Protein AF-A0A1M5S455-F1 (afdb_monomer)

Secondary structure (DSSP, 8-state):
--TT---EEEEE-SS---TT--GGGTTS-TT-EEEEEE--TT-SSHHHHHHHHHHHTTTEEEEEEPHHHH-SSSSPPPTTHHHHHHHHHTTT-EEEE-S--

Foldseek 3Di:
DDPQQAAEEEEADDDDDDDPLPDVRPPDDPNYYYPYYHHPVLDLQPVVLVVLVVCVVVVHAEYEDAVLCVDPPPHPHRPNSVVNCVSCVVVNHHYDYYDDD

Mean predicted aligned error: 9.09 Å

Sequence (101 aa):
MDQYHLIRHLYLVEGMFQRGRSKFFAGYDENAEIIGFVTCGGCPGRRVLRLIESMKKHGLNVVHLSSCMLMETGYPKCPHYEEIKKTVENKGIRVVEGTHH

Structure (mmCIF, N/CA/C/O backbone):
data_AF-A0A1M5S455-F1
#
_entry.id   AF-A0A1M5S455-F1
#
loop_
_atom_site.group_PDB
_atom_site.id
_atom_site.type_symbol
_atom_site.label_atom_id
_atom_site.label_alt_id
_atom_site.label_comp_id
_atom_site.label_asym_id
_atom_site.label_entity_id
_atom_site.label_seq_id
_atom_site.pdbx_PDB_ins_code
_atom_site.Cartn_x
_atom_site.Cartn_y
_atom_site.Cartn_z
_atom_site.occupancy
_atom_site.B_iso_or_equiv
_atom_site.auth_seq_id
_atom_site.auth_comp_id
_atom_site.auth_asym_id
_atom_site.auth_atom_id
_atom_site.pdbx_PDB_model_num
ATOM 1 N N . MET A 1 1 ? -18.139 -1.801 23.017 1.00 31.05 1 MET A N 1
ATOM 2 C CA . MET A 1 1 ? -18.213 -2.955 22.107 1.00 31.05 1 MET A CA 1
ATOM 3 C C . MET A 1 1 ? -18.420 -2.437 20.691 1.00 31.05 1 MET A C 1
ATOM 5 O O . MET A 1 1 ? -19.530 -2.050 20.375 1.00 31.05 1 MET A O 1
ATOM 9 N N . ASP A 1 2 ? -17.461 -2.292 19.788 1.00 30.44 2 ASP A N 1
ATOM 10 C CA . ASP A 1 2 ? -16.000 -2.203 19.826 1.00 30.44 2 ASP A CA 1
ATOM 11 C C . ASP A 1 2 ? -15.614 -1.504 18.511 1.00 30.44 2 ASP A C 1
ATOM 13 O O . ASP A 1 2 ? -16.079 -1.893 17.442 1.00 30.44 2 ASP A O 1
ATOM 17 N N . GLN A 1 3 ? -14.807 -0.445 18.567 1.00 26.81 3 GLN A N 1
ATOM 18 C CA . GLN A 1 3 ? -14.545 0.480 17.447 1.00 26.81 3 GLN A CA 1
ATOM 19 C C . GLN A 1 3 ? -13.610 -0.103 16.356 1.00 26.81 3 GLN A C 1
ATOM 21 O O . GLN A 1 3 ? -13.008 0.641 15.585 1.00 26.81 3 GLN A O 1
ATOM 26 N N . TYR A 1 4 ? -13.450 -1.429 16.295 1.00 32.62 4 TYR A N 1
ATOM 27 C CA . TYR A 1 4 ? -12.315 -2.096 15.640 1.00 32.62 4 TYR A CA 1
ATOM 28 C C . TYR A 1 4 ? -12.679 -3.152 14.577 1.00 32.62 4 TYR A C 1
ATOM 30 O O . TYR A 1 4 ? -11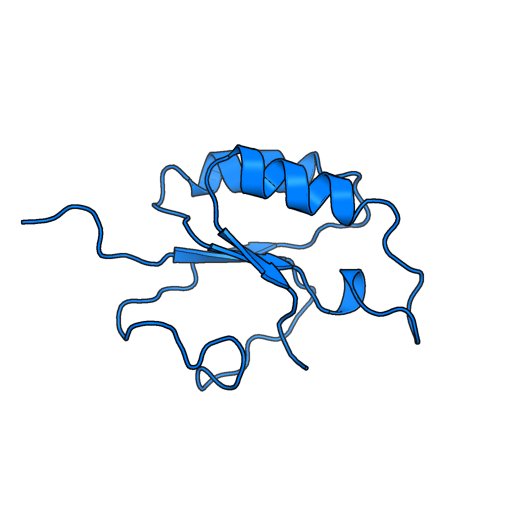.830 -3.966 14.236 1.00 32.62 4 TYR A O 1
ATOM 38 N N . HIS A 1 5 ? -13.896 -3.153 14.020 1.00 31.69 5 HIS A N 1
ATOM 39 C CA . HIS A 1 5 ? -14.347 -4.214 13.090 1.00 31.69 5 HIS A CA 1
ATOM 40 C C . HIS A 1 5 ? -14.563 -3.805 11.621 1.00 31.69 5 HIS A C 1
ATOM 42 O O . HIS A 1 5 ? -15.118 -4.572 10.844 1.00 31.69 5 HIS A O 1
ATOM 48 N N . LEU A 1 6 ? -14.095 -2.632 11.188 1.00 31.89 6 LEU A N 1
ATOM 49 C CA . LEU A 1 6 ? -14.218 -2.203 9.788 1.00 31.89 6 LEU A CA 1
ATOM 50 C C . LEU A 1 6 ? -12.858 -2.295 9.097 1.00 31.89 6 LEU A C 1
ATOM 52 O O . LEU A 1 6 ? -12.032 -1.390 9.217 1.00 31.89 6 LEU A O 1
ATOM 56 N N . ILE A 1 7 ? -12.608 -3.408 8.399 1.00 46.66 7 ILE A N 1
ATOM 57 C CA . ILE A 1 7 ? -11.426 -3.548 7.544 1.00 46.66 7 ILE A CA 1
ATOM 58 C C . ILE A 1 7 ? -11.681 -2.764 6.263 1.00 46.66 7 ILE A C 1
ATOM 60 O O . ILE A 1 7 ? -12.560 -3.110 5.481 1.00 46.66 7 ILE A O 1
ATOM 64 N N . ARG A 1 8 ? -10.947 -1.670 6.074 1.00 48.16 8 ARG A N 1
ATOM 65 C CA . ARG A 1 8 ? -11.156 -0.740 4.968 1.00 48.16 8 ARG A CA 1
ATOM 66 C C . ARG A 1 8 ? -9.907 -0.683 4.117 1.00 48.16 8 ARG A C 1
ATOM 68 O O . ARG A 1 8 ? -8.832 -0.357 4.617 1.00 48.16 8 ARG A O 1
ATOM 75 N N . HIS A 1 9 ? -10.057 -1.019 2.843 1.00 52.72 9 HIS A N 1
ATOM 76 C CA . HIS A 1 9 ? -8.951 -1.257 1.925 1.00 52.72 9 HIS A CA 1
ATOM 77 C C . HIS A 1 9 ? -8.728 -0.079 0.976 1.00 52.72 9 HIS A C 1
ATOM 79 O O . HIS A 1 9 ? -9.673 0.417 0.357 1.00 52.72 9 HIS A O 1
ATOM 85 N N . LEU A 1 10 ? -7.463 0.316 0.808 1.00 52.16 10 LEU A N 1
ATOM 86 C CA . LEU A 1 10 ? -7.015 1.200 -0.269 1.00 52.16 10 LEU A CA 1
ATOM 87 C C . LEU A 1 10 ? -6.199 0.393 -1.280 1.00 52.16 10 LEU A C 1
ATOM 89 O O . LEU A 1 10 ? -5.206 -0.251 -0.940 1.00 52.16 10 LEU A O 1
ATOM 93 N N . TYR A 1 11 ? -6.618 0.456 -2.535 1.00 58.06 11 TYR A N 1
ATOM 94 C CA . TYR A 1 11 ? -6.014 -0.276 -3.638 1.00 58.06 11 TYR A CA 1
ATOM 95 C C . TYR A 1 11 ? -5.149 0.652 -4.465 1.00 58.06 11 TYR A C 1
ATOM 97 O O . TYR A 1 11 ? -5.631 1.674 -4.945 1.00 58.06 11 TYR A O 1
ATOM 105 N N . LEU A 1 12 ? -3.892 0.275 -4.682 1.00 50.53 12 LEU A N 1
ATOM 106 C CA . LEU A 1 12 ? -3.005 0.968 -5.606 1.00 50.53 12 LEU A CA 1
ATOM 107 C C . LEU A 1 12 ? -3.015 0.268 -6.976 1.00 50.53 12 LEU A C 1
ATOM 109 O O . LEU A 1 12 ? -2.119 -0.525 -7.232 1.00 50.53 12 LEU A O 1
ATOM 113 N N . VAL A 1 13 ? -4.000 0.504 -7.851 1.00 47.00 13 VAL A N 1
ATOM 114 C CA . VAL A 1 13 ? -4.068 -0.114 -9.200 1.00 47.00 13 VAL A CA 1
ATOM 115 C C . VAL A 1 13 ? -4.576 0.853 -10.268 1.00 47.00 13 VAL A C 1
ATOM 117 O O . VAL A 1 13 ? -5.534 1.592 -10.044 1.00 47.00 13 VAL A O 1
ATOM 120 N N . GLU A 1 14 ? -4.006 0.744 -11.471 1.00 37.78 14 GLU A N 1
ATOM 121 C CA . GLU A 1 14 ? -4.777 0.951 -12.698 1.00 37.78 14 GLU A CA 1
ATOM 122 C C . GLU A 1 14 ? -5.639 -0.297 -12.936 1.00 37.78 14 GLU A C 1
ATOM 124 O O . GLU A 1 14 ? -5.130 -1.366 -13.246 1.00 37.78 14 GLU A O 1
ATOM 129 N N . GLY A 1 15 ? -6.944 -0.156 -12.690 1.00 43.62 15 GLY A N 1
ATOM 130 C CA . GLY A 1 15 ? -8.019 -0.949 -13.291 1.00 43.62 15 GLY A CA 1
ATOM 131 C C . GLY A 1 15 ? -7.944 -2.480 -13.232 1.00 43.62 15 GLY A C 1
ATOM 132 O O . GLY A 1 15 ? -7.621 -3.097 -14.233 1.00 43.62 15 GLY A O 1
ATOM 133 N N . MET A 1 16 ? -8.409 -3.094 -12.137 1.00 41.12 16 MET A N 1
ATOM 134 C CA . MET A 1 16 ? -9.429 -4.165 -12.175 1.00 41.12 16 MET A CA 1
ATOM 135 C C . MET A 1 16 ? -9.753 -4.656 -10.755 1.00 41.12 16 MET A C 1
ATOM 137 O O . MET A 1 16 ? -8.947 -5.269 -10.068 1.00 41.12 16 MET A O 1
ATOM 141 N N . PHE A 1 17 ? -10.980 -4.404 -10.306 1.00 46.44 17 PHE A N 1
ATOM 142 C CA . PHE A 1 17 ? -11.554 -5.043 -9.123 1.00 46.44 17 PHE A CA 1
ATOM 143 C C . PHE A 1 17 ? -12.241 -6.342 -9.566 1.00 46.44 17 PHE A C 1
ATOM 145 O O . PHE A 1 17 ? -13.167 -6.300 -10.379 1.00 46.44 17 PHE A O 1
ATOM 152 N N . GLN A 1 18 ? -11.801 -7.501 -9.067 1.00 45.38 18 GLN A N 1
ATOM 153 C CA . GLN A 1 18 ? -12.524 -8.754 -9.298 1.00 45.38 18 GLN A CA 1
ATOM 154 C C . GLN A 1 18 ? -13.759 -8.804 -8.395 1.00 45.38 18 GLN A C 1
ATOM 156 O O . GLN A 1 18 ? -13.660 -8.947 -7.175 1.00 45.38 18 GLN A O 1
ATOM 161 N N . ARG A 1 19 ? -14.944 -8.710 -9.008 1.00 40.31 19 ARG A N 1
ATOM 162 C CA . ARG A 1 19 ? -16.209 -9.046 -8.345 1.00 40.31 19 ARG A CA 1
ATOM 163 C C . ARG A 1 19 ? -16.138 -10.514 -7.902 1.00 40.31 19 ARG A C 1
ATOM 165 O O . ARG A 1 19 ? -16.047 -11.386 -8.758 1.00 40.31 19 ARG A O 1
ATOM 172 N N . GLY A 1 20 ? -16.142 -10.767 -6.587 1.00 45.62 20 GLY A N 1
ATOM 173 C CA . GLY A 1 20 ? -16.166 -12.126 -6.019 1.00 45.62 20 GLY A CA 1
ATOM 174 C C . GLY A 1 20 ? -15.194 -12.444 -4.872 1.00 45.62 20 GLY A C 1
ATOM 175 O O . GLY A 1 20 ? -15.150 -13.598 -4.465 1.00 45.62 20 GLY A O 1
ATOM 176 N N . ARG A 1 21 ? -14.421 -11.479 -4.339 1.00 52.88 21 ARG A N 1
ATOM 177 C CA . ARG A 1 21 ? -13.429 -11.702 -3.252 1.00 52.88 21 ARG A CA 1
ATOM 178 C C . ARG A 1 21 ? -12.492 -12.909 -3.491 1.00 52.88 21 ARG A C 1
ATOM 180 O O . ARG A 1 21 ? -12.115 -13.615 -2.561 1.00 52.88 21 ARG A O 1
ATOM 187 N N . SER A 1 22 ? -12.096 -13.170 -4.732 1.00 54.50 22 SER A N 1
ATOM 188 C CA . SER A 1 22 ? -11.194 -14.279 -5.058 1.00 54.50 22 SER A CA 1
ATOM 189 C C . SER A 1 22 ? -9.748 -14.012 -4.608 1.00 54.50 22 SER A C 1
ATOM 191 O O . SER A 1 22 ? -9.282 -12.872 -4.590 1.00 54.50 22 SER A O 1
ATOM 193 N N . LYS A 1 23 ? -9.012 -15.086 -4.287 1.00 66.44 23 LYS A N 1
ATOM 194 C CA . LYS A 1 23 ? -7.564 -15.098 -3.986 1.00 66.44 23 LYS A CA 1
ATOM 195 C C . LYS A 1 23 ? -7.138 -14.215 -2.803 1.00 66.44 23 LYS A C 1
ATOM 197 O O . LYS A 1 23 ? -7.432 -14.561 -1.665 1.00 66.44 23 LYS A O 1
ATOM 202 N N . PHE A 1 24 ? -6.463 -13.085 -3.052 1.00 59.97 24 PHE A N 1
ATOM 203 C CA . PHE A 1 24 ? -5.934 -12.174 -2.023 1.00 59.97 24 PHE A CA 1
ATOM 204 C C . PHE A 1 24 ? -7.013 -11.564 -1.127 1.00 59.97 24 PHE A C 1
ATOM 206 O O . PHE A 1 24 ? -6.686 -10.976 -0.100 1.00 59.97 24 PHE A O 1
ATOM 213 N N . PHE A 1 25 ? -8.285 -11.720 -1.502 1.00 64.69 25 PHE A N 1
ATOM 214 C CA . PHE A 1 25 ? -9.436 -11.251 -0.738 1.00 64.69 25 PHE A CA 1
ATOM 215 C C . PHE A 1 25 ? -10.186 -12.361 0.009 1.00 64.69 25 PHE A C 1
ATOM 217 O O . PHE A 1 25 ? -11.123 -12.058 0.742 1.00 64.69 25 PHE A O 1
ATOM 224 N N . ALA A 1 26 ? -9.770 -13.625 -0.133 1.00 65.19 26 ALA A N 1
ATOM 225 C CA . ALA A 1 26 ? -10.456 -14.774 0.462 1.00 65.19 26 ALA A CA 1
ATOM 226 C C . ALA A 1 26 ? -10.363 -14.810 1.997 1.00 65.19 26 ALA A C 1
ATOM 228 O O . ALA A 1 26 ? -11.218 -15.396 2.650 1.00 65.19 26 ALA A O 1
ATOM 229 N N . GLY A 1 27 ? -9.330 -14.186 2.572 1.00 67.88 27 GLY A N 1
ATOM 230 C CA . GLY A 1 27 ? -9.119 -14.118 4.020 1.00 67.88 27 GLY A CA 1
ATOM 231 C C . GLY A 1 27 ? -9.769 -12.916 4.708 1.00 67.88 27 GLY A C 1
ATOM 232 O O . GLY A 1 27 ? -9.514 -12.709 5.892 1.00 67.88 27 GLY A O 1
ATOM 233 N N . TYR A 1 28 ? -10.537 -12.092 3.987 1.00 72.75 28 TYR A N 1
ATOM 234 C CA . TYR A 1 28 ? -11.196 -10.929 4.579 1.00 72.75 28 TYR A CA 1
ATOM 235 C C . TYR A 1 28 ? -12.616 -11.234 5.040 1.00 72.75 28 TYR A C 1
ATOM 237 O O . TYR A 1 28 ? -13.362 -11.963 4.386 1.00 72.75 28 TYR A O 1
ATOM 245 N N . ASP A 1 29 ? -12.963 -10.623 6.171 1.00 71.69 29 ASP A N 1
ATOM 246 C CA . ASP A 1 29 ? -14.275 -10.701 6.800 1.00 71.69 29 A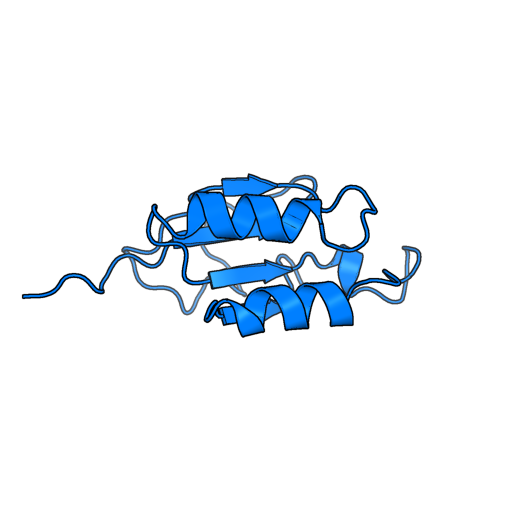SP A CA 1
ATOM 247 C C . ASP A 1 29 ? -15.390 -10.170 5.883 1.00 71.69 29 ASP A C 1
ATOM 249 O O . ASP A 1 29 ? -15.150 -9.395 4.951 1.00 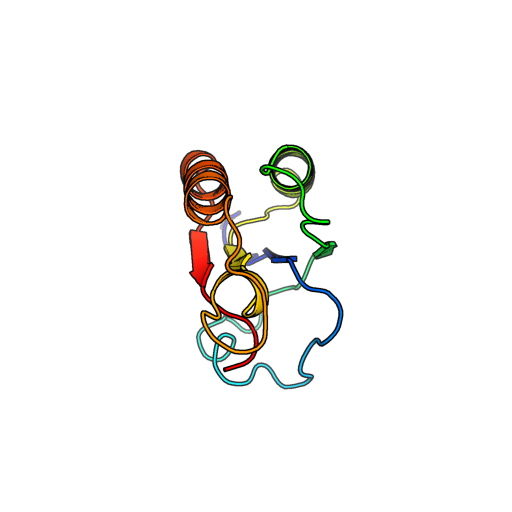71.69 29 ASP A O 1
ATOM 253 N N . GLU A 1 30 ? -16.634 -10.564 6.149 1.00 71.00 30 GLU A N 1
ATOM 254 C CA . GLU A 1 30 ? -17.789 -10.065 5.407 1.00 71.00 30 GLU A CA 1
ATOM 255 C C . GLU A 1 30 ? -17.991 -8.552 5.499 1.00 71.00 30 GLU A C 1
ATOM 257 O O . GLU A 1 30 ? -18.505 -7.961 4.548 1.00 71.00 30 GLU A O 1
ATOM 262 N N . ASN A 1 31 ? -17.493 -7.945 6.576 1.00 70.06 31 ASN A N 1
ATOM 263 C CA . ASN A 1 31 ? -17.516 -6.511 6.833 1.00 70.06 31 ASN A CA 1
ATOM 264 C C . ASN A 1 31 ? -16.343 -5.752 6.189 1.00 70.06 31 ASN A C 1
ATOM 266 O O . ASN A 1 31 ? -16.200 -4.546 6.400 1.00 70.06 31 ASN A O 1
ATOM 270 N N . ALA A 1 32 ? -15.480 -6.431 5.425 1.00 73.06 32 ALA A N 1
ATOM 271 C CA . ALA A 1 32 ? -14.404 -5.772 4.701 1.00 73.06 32 ALA A CA 1
ATOM 272 C C . ALA A 1 32 ? -14.954 -4.920 3.546 1.00 73.06 32 ALA A C 1
ATOM 274 O O . ALA A 1 32 ? -15.669 -5.404 2.664 1.00 73.06 32 ALA A O 1
ATOM 275 N N . GLU A 1 33 ? -14.575 -3.645 3.532 1.00 75.94 33 GLU A N 1
ATOM 276 C CA . GLU A 1 33 ? -15.032 -2.648 2.570 1.00 75.94 33 GLU A CA 1
ATOM 277 C C . GLU A 1 33 ? -13.852 -2.075 1.784 1.00 75.94 33 GLU A C 1
ATOM 279 O O . GLU A 1 33 ? -12.776 -1.792 2.315 1.00 75.94 33 GLU A O 1
ATOM 284 N N . ILE A 1 34 ? -14.061 -1.843 0.494 1.00 77.50 34 ILE A N 1
ATOM 285 C CA . ILE A 1 34 ? -13.103 -1.107 -0.321 1.00 77.50 34 ILE A CA 1
ATOM 286 C C . ILE A 1 34 ? -13.444 0.372 -0.255 1.00 77.50 34 ILE A C 1
ATOM 288 O O . ILE A 1 34 ? -14.490 0.787 -0.743 1.00 77.50 34 ILE A O 1
ATOM 292 N N . ILE A 1 35 ? -12.534 1.171 0.294 1.00 75.69 35 ILE A N 1
ATOM 293 C CA . ILE A 1 35 ? -12.753 2.611 0.488 1.00 75.69 35 ILE A CA 1
ATOM 294 C C . ILE A 1 35 ? -11.998 3.479 -0.519 1.00 75.69 35 ILE A C 1
ATOM 296 O O . ILE A 1 35 ? -12.125 4.703 -0.503 1.00 75.69 35 ILE A O 1
ATOM 300 N N . GLY A 1 36 ? -11.214 2.872 -1.414 1.00 74.38 36 GLY A N 1
ATOM 301 C CA . GLY A 1 36 ? -10.589 3.613 -2.498 1.00 74.38 36 GLY A CA 1
ATOM 302 C C . GLY A 1 36 ? -9.744 2.788 -3.456 1.00 74.38 36 GLY A C 1
ATOM 303 O O . GLY A 1 36 ? -9.128 1.791 -3.081 1.00 74.38 36 GLY A O 1
ATOM 304 N N . PHE A 1 37 ? -9.661 3.291 -4.686 1.00 75.56 37 PHE A N 1
ATOM 305 C CA . PHE A 1 37 ? -8.708 2.878 -5.710 1.00 75.56 37 PHE A CA 1
ATOM 306 C C . PHE A 1 37 ? -7.907 4.100 -6.142 1.00 75.56 37 PHE A C 1
ATOM 308 O O . PHE A 1 37 ? -8.469 5.152 -6.446 1.00 75.56 37 PHE A O 1
ATOM 315 N N . VAL A 1 38 ? -6.588 3.981 -6.139 1.00 74.50 38 VAL A N 1
ATOM 316 C CA . VAL A 1 38 ? -5.659 5.058 -6.469 1.00 74.50 38 VAL A CA 1
ATOM 317 C C . VAL A 1 38 ? -4.511 4.496 -7.296 1.00 74.50 38 VAL A C 1
ATOM 319 O O . VAL A 1 38 ? -4.214 3.313 -7.237 1.00 74.50 38 VAL A O 1
ATOM 322 N N . THR A 1 39 ? -3.834 5.328 -8.075 1.00 71.31 39 THR A N 1
ATOM 323 C CA . THR A 1 39 ? -2.643 4.915 -8.828 1.00 71.31 39 THR A CA 1
ATOM 324 C C . THR A 1 39 ? -1.393 5.489 -8.167 1.00 71.31 39 THR A C 1
ATOM 326 O O . THR A 1 39 ? -1.425 6.595 -7.614 1.00 71.31 39 THR A O 1
ATOM 329 N N . CYS A 1 40 ? -0.270 4.759 -8.212 1.00 73.62 40 CYS A N 1
ATOM 330 C CA . CYS A 1 40 ? 1.016 5.305 -7.762 1.00 73.62 40 CYS A CA 1
ATOM 331 C C . CYS A 1 40 ? 1.513 6.413 -8.712 1.00 73.62 40 CYS A C 1
ATOM 333 O O . CYS A 1 40 ? 2.190 7.345 -8.275 1.00 73.62 40 CYS A O 1
ATOM 335 N N . GLY A 1 41 ? 1.136 6.337 -9.997 1.00 70.38 41 GLY A N 1
ATOM 336 C CA . GLY A 1 41 ? 1.447 7.334 -11.025 1.00 70.38 41 GLY A CA 1
ATOM 337 C C . GLY A 1 41 ? 2.945 7.516 -11.282 1.00 70.38 41 GLY A C 1
ATOM 338 O O . GLY A 1 41 ? 3.350 8.598 -11.688 1.00 70.38 41 GLY A O 1
ATOM 339 N N . GLY A 1 42 ? 3.771 6.510 -10.963 1.00 71.88 42 GLY A N 1
ATOM 340 C CA . GLY A 1 42 ? 5.234 6.577 -11.085 1.00 71.88 42 GLY A CA 1
ATOM 341 C C . GLY A 1 42 ? 5.935 7.463 -10.044 1.00 71.88 42 GLY A C 1
ATOM 342 O O . GLY A 1 42 ? 7.132 7.697 -10.146 1.00 71.88 42 GLY A O 1
ATOM 343 N N . CYS A 1 43 ? 5.213 7.972 -9.041 1.00 71.06 43 CYS A N 1
ATOM 344 C CA . CYS A 1 43 ? 5.762 8.852 -8.009 1.00 71.06 43 CYS A CA 1
ATOM 345 C C . CYS A 1 43 ? 6.598 8.067 -6.968 1.00 71.06 43 CYS A C 1
ATOM 347 O O . CYS A 1 43 ? 6.205 6.948 -6.629 1.00 71.06 43 CYS A O 1
ATOM 349 N N . PRO A 1 44 ? 7.634 8.675 -6.346 1.00 75.06 44 PRO A N 1
ATOM 350 C CA . PRO A 1 44 ? 8.387 8.123 -5.203 1.00 75.06 44 PRO A CA 1
ATOM 351 C C . PRO A 1 44 ? 7.587 7.933 -3.898 1.00 75.06 44 PRO A C 1
ATOM 353 O O . PRO A 1 44 ? 8.106 8.082 -2.803 1.00 75.06 44 PRO A O 1
ATOM 356 N N . GLY A 1 45 ? 6.274 7.710 -3.968 1.00 76.44 45 GLY A N 1
ATOM 357 C CA . GLY A 1 45 ? 5.436 7.466 -2.792 1.00 76.44 45 GLY A CA 1
ATOM 358 C C . GLY A 1 45 ? 4.855 8.702 -2.105 1.00 76.44 45 GLY A C 1
ATOM 359 O O . GLY A 1 45 ? 3.929 8.556 -1.309 1.00 76.44 45 GLY A O 1
ATOM 360 N N . ARG A 1 46 ? 5.258 9.932 -2.460 1.00 82.75 46 ARG A N 1
ATOM 361 C CA . ARG A 1 46 ? 4.677 11.167 -1.877 1.00 82.75 46 ARG A CA 1
ATOM 362 C C . ARG A 1 46 ? 3.151 11.223 -2.018 1.00 82.75 46 ARG A C 1
ATOM 364 O O . ARG A 1 46 ? 2.446 11.601 -1.083 1.00 82.75 46 ARG A O 1
ATOM 371 N N . ARG A 1 47 ? 2.629 10.819 -3.181 1.00 82.12 47 ARG A N 1
ATOM 372 C CA . ARG A 1 47 ? 1.180 10.733 -3.425 1.00 82.12 47 ARG A CA 1
ATOM 373 C C . ARG A 1 47 ? 0.523 9.661 -2.553 1.00 82.12 47 ARG A C 1
ATOM 375 O O . ARG A 1 47 ? -0.533 9.921 -1.982 1.00 82.12 47 ARG A O 1
ATOM 382 N N . VAL A 1 48 ? 1.157 8.492 -2.443 1.00 82.56 48 VAL A N 1
ATOM 383 C CA . VAL A 1 48 ? 0.678 7.349 -1.649 1.00 82.56 48 VAL A CA 1
ATOM 384 C C . VAL A 1 48 ? 0.549 7.736 -0.179 1.00 82.56 48 VAL A C 1
ATOM 386 O O . VAL A 1 48 ? -0.506 7.536 0.415 1.00 82.56 48 VAL A O 1
ATOM 389 N N . LEU A 1 49 ? 1.573 8.387 0.373 1.00 85.62 49 LEU A N 1
ATOM 390 C CA . LEU A 1 49 ? 1.587 8.872 1.750 1.00 85.62 49 LEU A CA 1
ATOM 391 C C . LEU A 1 49 ? 0.410 9.809 2.048 1.00 85.62 49 LEU A C 1
ATOM 393 O O . LEU A 1 49 ? -0.338 9.583 2.997 1.00 85.62 49 LEU A O 1
ATOM 397 N N . ARG A 1 50 ? 0.203 10.833 1.212 1.00 85.88 50 ARG A N 1
ATOM 398 C CA . ARG A 1 50 ? -0.880 11.808 1.418 1.00 85.88 50 ARG A CA 1
ATOM 399 C C . ARG A 1 50 ? -2.264 11.151 1.369 1.00 85.88 50 ARG A C 1
ATOM 401 O O . ARG A 1 50 ? -3.168 11.534 2.108 1.00 85.88 50 ARG A O 1
ATOM 408 N N . LEU A 1 51 ? -2.435 10.166 0.486 1.00 84.50 51 LEU A N 1
ATOM 409 C CA . LEU A 1 51 ? -3.677 9.401 0.371 1.00 84.50 51 LEU A CA 1
ATOM 410 C C . LEU A 1 51 ? -3.909 8.538 1.608 1.00 84.50 51 LEU A C 1
ATOM 412 O O . LEU A 1 51 ? -4.998 8.577 2.171 1.00 84.50 51 LEU A O 1
ATOM 416 N N . ILE A 1 52 ? -2.878 7.834 2.068 1.00 86.56 52 ILE A N 1
ATOM 417 C CA . ILE A 1 52 ? -2.915 7.047 3.300 1.00 86.56 52 ILE A CA 1
ATOM 418 C C . ILE A 1 52 ? -3.325 7.909 4.491 1.00 86.56 52 ILE A C 1
ATOM 420 O O . ILE A 1 52 ? -4.242 7.540 5.219 1.00 86.56 52 ILE A O 1
ATOM 424 N N . GLU A 1 53 ? -2.699 9.071 4.674 1.00 88.50 53 GLU A N 1
ATOM 425 C CA . GLU A 1 53 ? -3.027 9.976 5.780 1.00 88.50 53 GLU A CA 1
ATOM 426 C C . GLU A 1 53 ? -4.481 10.450 5.709 1.00 88.50 53 GLU A C 1
ATOM 428 O O . GLU A 1 53 ? -5.196 10.424 6.713 1.00 88.50 53 GLU A O 1
ATOM 433 N N . SER A 1 54 ? -4.958 10.793 4.509 1.00 87.19 54 SER A N 1
ATOM 434 C CA . SER A 1 54 ? -6.355 11.176 4.306 1.00 87.19 54 SER A CA 1
ATOM 435 C C . SER A 1 54 ? -7.334 10.017 4.496 1.00 87.19 54 SER A C 1
ATOM 437 O O . SER A 1 54 ? -8.483 10.267 4.844 1.00 87.19 54 SER A O 1
ATOM 439 N N . MET A 1 55 ? -6.940 8.770 4.246 1.00 85.44 55 MET A N 1
ATOM 440 C CA . MET A 1 55 ? -7.828 7.608 4.366 1.00 85.44 55 MET A CA 1
ATOM 441 C C . MET A 1 55 ? -7.781 6.960 5.749 1.00 85.44 55 MET A C 1
ATOM 443 O O . MET A 1 55 ? -8.743 6.315 6.160 1.00 85.44 55 MET A O 1
ATOM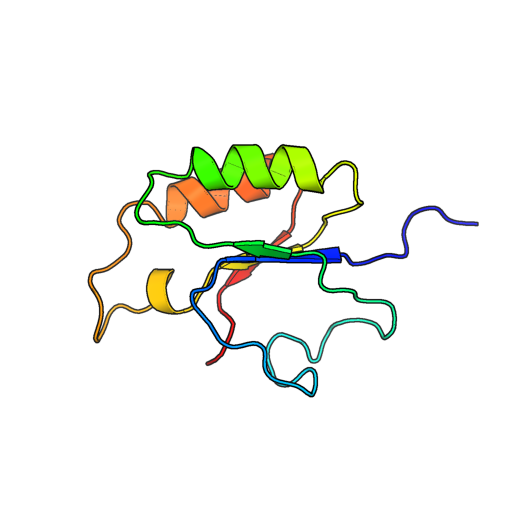 447 N N . LYS A 1 56 ? -6.722 7.199 6.526 1.00 87.00 56 LYS A N 1
ATOM 448 C CA . LYS A 1 56 ? -6.601 6.695 7.897 1.00 87.00 56 LYS A CA 1
ATOM 449 C C . LYS A 1 56 ? -7.712 7.219 8.810 1.00 87.00 56 LYS A C 1
ATOM 451 O O . LYS A 1 56 ? -8.260 6.449 9.590 1.00 87.00 56 LYS A O 1
ATOM 456 N N . LYS A 1 57 ? -8.139 8.480 8.644 1.00 86.19 57 LYS A N 1
ATOM 457 C CA . LYS A 1 57 ? -9.323 9.036 9.342 1.00 86.19 57 LYS A CA 1
ATOM 458 C C . LYS A 1 57 ? -10.638 8.330 8.988 1.00 86.19 57 LYS A C 1
ATOM 460 O O . LYS A 1 57 ? -11.602 8.431 9.734 1.00 86.19 57 LYS A O 1
ATOM 465 N N . HIS A 1 58 ? -10.670 7.610 7.870 1.00 85.00 58 HIS A N 1
ATOM 466 C CA . HIS A 1 58 ? -11.801 6.788 7.457 1.00 85.00 58 HIS A CA 1
ATOM 467 C C . HIS A 1 58 ? -11.633 5.323 7.874 1.00 85.00 58 HIS A C 1
ATOM 469 O O . HIS A 1 58 ? -12.452 4.507 7.490 1.00 85.00 58 HIS A O 1
ATOM 475 N N . GLY A 1 59 ? -10.630 4.964 8.682 1.00 84.38 59 GLY A N 1
ATOM 476 C CA . GLY A 1 59 ? -10.433 3.597 9.175 1.00 84.38 59 GLY A CA 1
ATOM 477 C C . GLY A 1 59 ? -9.640 2.683 8.239 1.00 84.38 59 GLY A C 1
ATOM 478 O O . GLY A 1 59 ? -9.729 1.470 8.385 1.00 84.38 59 GLY A O 1
ATOM 479 N N . LEU A 1 60 ? -8.868 3.237 7.293 1.00 86.56 60 LEU A N 1
ATOM 480 C CA . LEU A 1 60 ? -7.924 2.464 6.478 1.00 86.56 60 LEU A CA 1
ATOM 481 C C . LEU A 1 60 ? -6.972 1.651 7.366 1.00 86.56 60 LEU A C 1
ATOM 483 O O . LEU A 1 60 ? -6.240 2.228 8.174 1.00 86.56 60 LEU A O 1
ATOM 487 N N . ASN A 1 61 ? -6.935 0.336 7.163 1.00 85.12 61 ASN A N 1
ATOM 488 C CA . ASN A 1 61 ? -6.063 -0.570 7.914 1.00 85.12 61 ASN A CA 1
ATOM 489 C C . ASN A 1 61 ? -5.269 -1.551 7.035 1.00 85.12 61 ASN A C 1
ATOM 491 O O . ASN A 1 61 ? -4.266 -2.095 7.502 1.00 85.12 61 ASN A O 1
ATOM 495 N N . VAL A 1 62 ? -5.652 -1.726 5.764 1.00 87.69 62 VAL A N 1
ATOM 496 C CA . VAL A 1 62 ? -4.939 -2.569 4.796 1.00 87.69 62 VAL A CA 1
ATOM 497 C C . VAL A 1 62 ? -4.755 -1.839 3.463 1.00 87.69 62 VAL A C 1
ATOM 499 O O . VAL A 1 62 ? -5.696 -1.262 2.917 1.00 87.69 62 VAL A O 1
ATOM 502 N N . VAL A 1 63 ? -3.547 -1.897 2.904 1.00 87.25 63 VAL A N 1
ATOM 503 C CA . VAL A 1 63 ? -3.224 -1.401 1.559 1.00 87.25 63 VAL A CA 1
ATOM 504 C C . VAL A 1 63 ? -2.722 -2.551 0.702 1.00 87.25 63 VAL A C 1
ATOM 506 O O . VAL A 1 63 ? -1.798 -3.259 1.095 1.00 87.25 63 VAL A O 1
ATOM 509 N N . HIS A 1 64 ? -3.292 -2.695 -0.492 1.00 85.88 64 HIS A N 1
ATOM 510 C CA . HIS A 1 64 ? -2.786 -3.631 -1.493 1.00 85.88 64 HIS A CA 1
ATOM 511 C C . HIS A 1 64 ? -1.889 -2.901 -2.491 1.00 85.88 64 HIS A C 1
ATOM 513 O O . HIS A 1 64 ? -2.332 -1.947 -3.141 1.00 85.88 64 HIS A O 1
ATOM 519 N N . LEU A 1 65 ? -0.645 -3.363 -2.633 1.00 85.62 65 L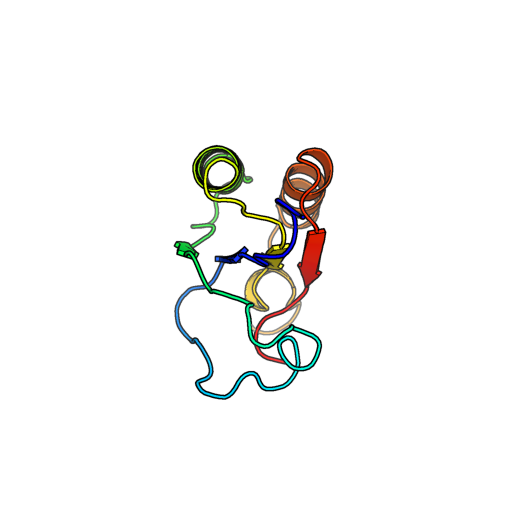EU A N 1
ATOM 520 C CA . LEU A 1 65 ? 0.264 -2.922 -3.691 1.00 85.62 65 LEU A CA 1
ATOM 521 C C . LEU A 1 65 ? 0.019 -3.759 -4.950 1.00 85.62 65 LEU A C 1
ATOM 523 O O . LEU A 1 65 ? -0.095 -4.982 -4.881 1.00 85.62 65 LEU A O 1
ATOM 527 N N . SER A 1 66 ? -0.098 -3.102 -6.103 1.00 78.44 66 SER A N 1
ATOM 528 C CA . SER A 1 66 ? -0.414 -3.764 -7.373 1.00 78.44 66 SER A CA 1
ATOM 529 C C . SER A 1 66 ? 0.670 -4.723 -7.836 1.00 78.44 66 SER A C 1
ATOM 531 O O . SER A 1 66 ? 1.861 -4.509 -7.616 1.00 78.44 66 SER A O 1
ATOM 533 N N . SER A 1 67 ? 0.251 -5.725 -8.611 1.00 75.75 67 SER A N 1
ATOM 534 C CA . SER A 1 67 ? 1.168 -6.621 -9.318 1.00 75.75 67 SER A CA 1
ATOM 535 C C . SER A 1 67 ? 2.137 -5.876 -10.241 1.00 75.75 67 SER A C 1
ATOM 537 O O . SER A 1 67 ? 3.285 -6.284 -10.330 1.00 75.75 67 SER A O 1
ATOM 539 N N . CYS A 1 68 ? 1.756 -4.761 -10.877 1.00 74.12 68 CYS A N 1
ATOM 540 C CA . CYS A 1 68 ? 2.681 -3.996 -11.729 1.00 74.12 68 CYS A CA 1
ATOM 541 C C . CYS A 1 68 ? 3.862 -3.376 -10.964 1.00 74.12 68 CYS A C 1
ATOM 543 O O . CYS A 1 68 ? 4.890 -3.097 -11.570 1.00 74.12 68 CYS A O 1
ATOM 545 N N . MET A 1 69 ? 3.749 -3.193 -9.643 1.00 78.25 69 MET A N 1
ATOM 546 C CA . MET A 1 69 ? 4.870 -2.762 -8.802 1.00 78.25 69 MET A CA 1
ATOM 547 C C . MET A 1 69 ? 5.801 -3.919 -8.412 1.00 78.25 69 MET A C 1
ATOM 549 O O . MET A 1 69 ? 6.944 -3.666 -8.041 1.00 78.25 69 MET A O 1
ATOM 553 N N . LEU A 1 70 ? 5.304 -5.157 -8.493 1.00 76.12 70 LEU A N 1
ATOM 554 C CA . LEU A 1 70 ? 5.969 -6.386 -8.048 1.00 76.12 70 LEU A CA 1
ATOM 555 C C . LEU A 1 70 ? 6.572 -7.193 -9.201 1.00 76.12 70 LEU A C 1
ATOM 557 O O . LEU A 1 70 ? 7.547 -7.912 -9.009 1.00 76.12 70 LEU A O 1
ATOM 561 N N . MET A 1 71 ? 5.970 -7.120 -10.388 1.00 72.88 71 MET A N 1
ATOM 562 C CA . MET A 1 71 ? 6.365 -7.934 -11.530 1.00 72.88 71 MET A CA 1
ATOM 563 C C . MET A 1 71 ? 7.753 -7.543 -12.036 1.00 72.88 71 MET A C 1
ATOM 565 O O . MET A 1 71 ? 8.044 -6.375 -12.280 1.00 72.88 71 MET A O 1
ATOM 569 N N . GLU A 1 72 ? 8.587 -8.559 -12.248 1.00 68.31 72 GLU A N 1
ATOM 570 C CA . GLU A 1 72 ? 9.917 -8.412 -12.852 1.00 68.31 72 GLU A CA 1
ATOM 571 C C . GLU A 1 72 ? 9.905 -8.661 -14.369 1.00 68.31 72 GLU A C 1
ATOM 573 O O . GLU A 1 72 ? 10.893 -8.411 -15.053 1.00 68.31 72 GLU A O 1
ATOM 578 N N . THR A 1 73 ? 8.781 -9.144 -14.912 1.00 65.81 73 THR A N 1
ATOM 579 C CA . THR A 1 73 ? 8.612 -9.470 -16.334 1.00 65.81 73 THR A CA 1
ATOM 580 C C . THR A 1 73 ? 7.420 -8.707 -16.919 1.00 65.81 73 THR A C 1
ATOM 582 O O . THR A 1 73 ? 6.390 -8.545 -16.269 1.00 65.81 73 THR A O 1
ATOM 585 N N . GLY A 1 74 ? 7.564 -8.186 -18.141 1.00 66.75 74 GLY A N 1
ATOM 586 C CA . GLY A 1 74 ? 6.502 -7.461 -18.859 1.00 66.75 74 GLY A CA 1
ATOM 587 C C . GLY A 1 74 ? 6.342 -5.973 -18.512 1.00 66.75 74 GLY A C 1
ATOM 588 O O . GLY A 1 74 ? 5.780 -5.236 -19.317 1.00 66.75 74 GLY A O 1
ATOM 589 N N . TYR A 1 75 ? 6.883 -5.508 -17.381 1.00 68.00 75 TYR A N 1
ATOM 590 C CA . TYR A 1 75 ? 6.886 -4.095 -16.980 1.00 68.00 75 TYR A CA 1
ATOM 591 C C . TYR A 1 75 ? 8.237 -3.699 -16.371 1.00 68.00 75 TYR A C 1
ATOM 593 O O . TYR A 1 75 ? 8.893 -4.541 -15.755 1.00 68.00 75 TYR A O 1
ATOM 601 N N . PRO A 1 76 ? 8.671 -2.431 -16.503 1.00 74.25 76 PRO A N 1
ATOM 602 C CA . PRO A 1 76 ? 9.821 -1.934 -15.761 1.00 74.25 76 PRO A CA 1
ATOM 603 C C . PRO A 1 76 ? 9.592 -2.097 -14.256 1.00 74.25 76 PRO A C 1
ATOM 605 O O . PRO A 1 76 ? 8.561 -1.661 -13.736 1.00 74.25 76 PRO A O 1
ATOM 608 N N . LYS A 1 77 ? 10.565 -2.691 -13.557 1.00 80.25 77 LYS A N 1
ATOM 609 C CA . LYS A 1 77 ? 10.523 -2.843 -12.099 1.00 80.25 77 LYS A CA 1
ATOM 610 C C . LYS A 1 77 ? 10.314 -1.480 -11.444 1.00 80.25 77 LYS A C 1
ATOM 612 O O . LYS A 1 77 ? 11.009 -0.517 -11.771 1.00 80.25 77 LYS A O 1
ATOM 617 N N . CYS A 1 78 ? 9.374 -1.397 -10.504 1.00 83.81 78 CYS A N 1
ATOM 618 C CA . CYS A 1 78 ? 9.132 -0.156 -9.781 1.00 83.81 78 CYS A CA 1
ATOM 619 C C . CYS A 1 78 ? 10.352 0.183 -8.903 1.00 83.81 78 CYS A C 1
ATOM 621 O O . CYS A 1 78 ? 10.656 -0.572 -7.977 1.00 83.81 78 CYS A O 1
ATOM 623 N N . PRO A 1 79 ? 11.032 1.324 -9.123 1.00 86.44 79 PRO A N 1
ATOM 624 C CA . PRO A 1 79 ? 12.222 1.677 -8.346 1.00 86.44 79 PRO A CA 1
ATOM 625 C C . PRO A 1 79 ? 11.887 2.115 -6.913 1.00 86.44 79 PRO A C 1
ATOM 627 O O . PRO A 1 79 ? 12.766 2.175 -6.062 1.00 86.44 79 PRO A O 1
ATOM 630 N N . HIS A 1 80 ? 10.617 2.419 -6.639 1.00 87.69 80 HIS A N 1
ATOM 631 C CA . HIS A 1 80 ? 10.151 2.977 -5.367 1.00 87.69 80 HIS A CA 1
ATOM 632 C C . HIS A 1 80 ? 9.364 1.975 -4.521 1.00 87.69 80 HIS A C 1
ATOM 634 O O . HIS A 1 80 ? 8.760 2.360 -3.524 1.00 87.69 80 HIS A O 1
ATOM 640 N N . TYR A 1 81 ? 9.333 0.704 -4.923 1.00 87.69 81 TYR A N 1
ATOM 641 C CA . TYR A 1 81 ? 8.513 -0.318 -4.284 1.00 87.69 81 TYR A CA 1
ATOM 642 C C . TYR A 1 81 ? 8.769 -0.422 -2.769 1.00 87.69 81 TYR A C 1
ATOM 644 O O . TYR A 1 81 ? 7.855 -0.214 -1.970 1.00 87.69 81 TYR A O 1
ATOM 652 N N . GLU A 1 82 ? 10.026 -0.655 -2.385 1.00 89.50 82 GLU A N 1
ATOM 653 C CA . GLU A 1 82 ? 10.429 -0.827 -0.984 1.00 89.50 82 GLU A CA 1
ATOM 654 C C . GLU A 1 82 ? 10.175 0.431 -0.14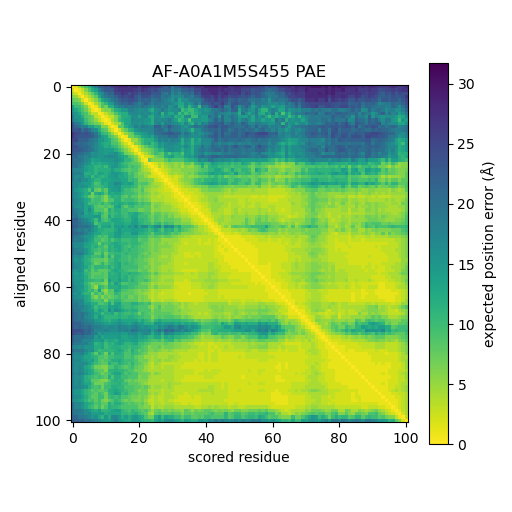8 1.00 89.50 82 GLU A C 1
ATOM 656 O O . GLU A 1 82 ? 9.693 0.364 0.983 1.00 89.50 82 GLU A O 1
ATOM 661 N N . GLU A 1 83 ? 10.448 1.607 -0.717 1.00 89.88 83 GLU A N 1
ATOM 662 C CA . GLU A 1 83 ? 10.224 2.887 -0.044 1.00 89.88 83 GLU A CA 1
ATOM 663 C C . GLU A 1 83 ? 8.732 3.131 0.213 1.00 89.88 83 GLU A C 1
ATOM 665 O O . GLU A 1 83 ? 8.340 3.553 1.307 1.00 89.88 83 GLU A O 1
ATOM 670 N N . ILE A 1 84 ? 7.884 2.815 -0.769 1.00 88.75 84 ILE A N 1
ATOM 671 C CA . ILE A 1 84 ? 6.431 2.912 -0.641 1.00 88.75 84 ILE A CA 1
ATOM 672 C C . ILE A 1 84 ? 5.937 1.938 0.426 1.00 88.75 84 ILE A C 1
ATOM 674 O O . ILE A 1 84 ? 5.240 2.378 1.342 1.00 88.75 84 ILE A O 1
ATOM 678 N N . LYS A 1 85 ? 6.324 0.657 0.353 1.00 90.75 85 LYS A N 1
ATOM 679 C CA . LYS A 1 85 ? 5.941 -0.373 1.332 1.00 90.75 85 LYS A CA 1
ATOM 680 C C . LYS A 1 85 ? 6.297 0.065 2.751 1.00 90.75 85 LYS A C 1
ATOM 682 O O . LYS A 1 85 ? 5.407 0.175 3.595 1.00 90.75 85 LYS A O 1
ATOM 687 N N . LYS A 1 86 ? 7.553 0.458 2.974 1.00 92.25 86 LYS A N 1
ATOM 688 C CA . LYS A 1 86 ? 8.033 0.929 4.278 1.00 92.25 86 LYS A CA 1
ATOM 689 C C . LYS A 1 86 ? 7.280 2.168 4.765 1.00 92.25 86 LYS A C 1
ATOM 691 O O . LYS A 1 86 ? 6.961 2.278 5.945 1.00 92.25 86 LYS A O 1
ATOM 696 N N . THR A 1 87 ? 6.960 3.104 3.871 1.00 90.25 87 THR A N 1
ATOM 697 C CA . THR A 1 87 ? 6.180 4.302 4.218 1.00 90.25 87 THR A CA 1
ATOM 698 C C . THR A 1 87 ? 4.775 3.945 4.701 1.00 90.25 87 THR A C 1
ATOM 700 O O . THR A 1 87 ? 4.293 4.542 5.665 1.00 90.25 87 THR A O 1
AT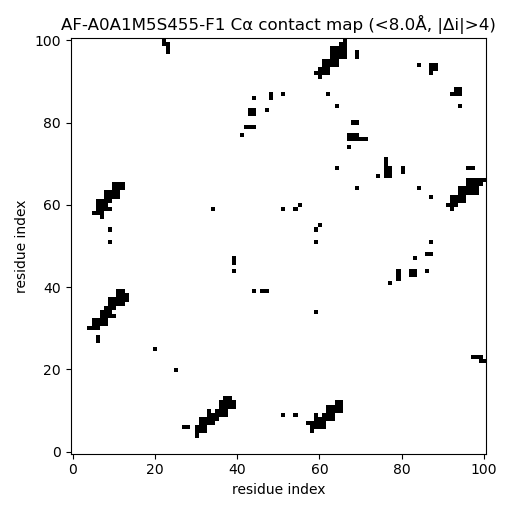OM 703 N N . VAL A 1 88 ? 4.121 2.973 4.059 1.00 90.25 88 VAL A N 1
ATOM 704 C CA . VAL A 1 88 ? 2.791 2.497 4.462 1.00 90.25 88 VAL A CA 1
ATOM 705 C C . VAL A 1 88 ? 2.857 1.776 5.809 1.00 90.25 88 VAL A C 1
ATOM 707 O O . VAL A 1 88 ? 2.092 2.102 6.719 1.00 90.25 88 VAL A O 1
ATOM 710 N N . GLU A 1 89 ? 3.805 0.854 5.966 1.00 91.94 89 GLU A N 1
ATOM 711 C CA . GLU A 1 89 ? 3.992 0.075 7.195 1.00 91.94 89 GLU A CA 1
ATOM 712 C C . GLU A 1 89 ? 4.315 0.978 8.394 1.00 91.94 89 GLU A C 1
ATOM 714 O O . GLU A 1 89 ? 3.714 0.833 9.458 1.00 91.94 89 GLU A O 1
ATOM 719 N N . ASN A 1 90 ? 5.153 2.005 8.203 1.00 92.44 90 ASN A N 1
ATOM 720 C CA . ASN A 1 90 ? 5.461 3.011 9.227 1.00 92.44 90 ASN A CA 1
ATOM 721 C C . ASN A 1 90 ? 4.233 3.813 9.691 1.00 92.44 90 ASN A C 1
ATOM 723 O O . ASN A 1 90 ? 4.260 4.431 10.756 1.00 92.44 90 ASN A O 1
ATOM 727 N N . LYS A 1 91 ? 3.140 3.829 8.917 1.00 90.19 91 LYS A N 1
ATOM 728 C CA . LYS A 1 91 ? 1.865 4.438 9.327 1.00 90.19 91 LYS A CA 1
ATOM 729 C C . LYS A 1 91 ? 0.971 3.469 10.102 1.00 90.19 91 LYS A C 1
ATOM 731 O O . LYS A 1 91 ? -0.151 3.854 10.441 1.00 90.19 91 LYS A O 1
ATOM 736 N N . GLY A 1 92 ? 1.452 2.269 10.427 1.00 90.56 92 GLY A N 1
ATOM 737 C CA . GLY A 1 92 ? 0.701 1.233 11.136 1.00 90.56 92 GLY A CA 1
ATOM 738 C C . GLY A 1 92 ? -0.376 0.587 10.268 1.00 90.56 92 GLY A C 1
ATOM 739 O O . GLY A 1 92 ? -1.401 0.158 10.788 1.00 90.56 92 GLY A O 1
ATOM 740 N N . ILE A 1 93 ? -0.184 0.589 8.948 1.00 90.50 93 ILE A N 1
ATOM 741 C CA . ILE A 1 93 ? -1.111 -0.001 7.982 1.00 90.50 93 ILE A CA 1
ATOM 742 C C . ILE A 1 93 ? -0.480 -1.270 7.434 1.00 90.50 93 ILE A C 1
ATOM 744 O O . ILE A 1 93 ? 0.682 -1.270 7.028 1.00 90.50 93 ILE A O 1
ATOM 748 N N . ARG A 1 94 ? -1.258 -2.351 7.399 1.00 89.50 94 ARG A N 1
ATOM 749 C CA . ARG A 1 94 ? -0.805 -3.621 6.839 1.00 89.50 94 ARG A CA 1
ATOM 750 C C . ARG A 1 94 ? -0.683 -3.496 5.324 1.00 89.50 94 ARG A C 1
ATOM 752 O O . ARG A 1 94 ? -1.642 -3.109 4.658 1.00 89.50 94 ARG A O 1
ATOM 759 N N . VAL A 1 95 ? 0.464 -3.887 4.784 1.00 89.25 95 VAL A N 1
ATOM 760 C CA . VAL A 1 95 ? 0.660 -4.017 3.339 1.00 89.25 95 VAL A CA 1
ATOM 761 C C . VAL A 1 95 ? 0.383 -5.454 2.913 1.00 89.25 95 VAL A C 1
ATOM 763 O O . VAL A 1 95 ? 0.807 -6.403 3.571 1.00 89.25 95 VAL A O 1
ATOM 766 N N . VAL A 1 96 ? -0.346 -5.609 1.812 1.00 86.50 96 VAL A N 1
ATOM 767 C CA . VAL A 1 96 ? -0.499 -6.875 1.098 1.00 86.50 96 VAL A CA 1
ATOM 768 C C . VAL A 1 96 ? 0.061 -6.706 -0.303 1.00 86.50 96 VAL A C 1
ATOM 770 O O . VAL A 1 96 ? -0.258 -5.755 -1.016 1.00 86.50 96 VAL A O 1
ATOM 773 N N . GLU A 1 97 ? 0.934 -7.628 -0.677 1.00 85.00 97 GLU A N 1
ATOM 774 C CA . GLU A 1 97 ? 1.595 -7.639 -1.973 1.00 85.00 97 GLU A CA 1
ATOM 775 C C . GLU A 1 97 ? 0.709 -8.379 -2.970 1.00 85.00 97 GLU A C 1
ATOM 777 O 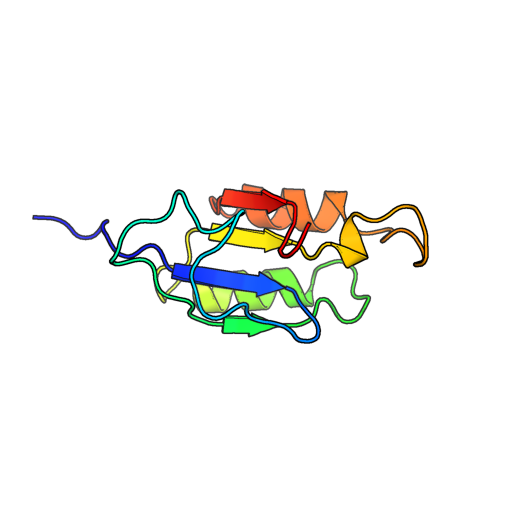O . GLU A 1 97 ? 0.402 -9.554 -2.786 1.00 85.00 97 GLU A O 1
ATOM 782 N N . GLY A 1 98 ? 0.289 -7.680 -4.021 1.00 73.19 98 GLY A N 1
ATOM 783 C CA . GLY A 1 98 ? -0.494 -8.248 -5.104 1.00 73.19 98 GLY A CA 1
ATOM 784 C C . GLY A 1 98 ? -1.989 -7.955 -5.003 1.00 73.19 98 GLY A C 1
ATOM 785 O O . GLY A 1 98 ? -2.572 -7.725 -3.939 1.00 73.19 98 GLY A O 1
ATOM 786 N N . THR A 1 99 ? -2.615 -7.955 -6.179 1.00 64.94 99 THR A N 1
ATOM 787 C CA . THR A 1 99 ? -4.059 -7.744 -6.353 1.00 64.94 99 THR A CA 1
ATOM 788 C C . THR A 1 99 ? -4.728 -8.813 -7.221 1.00 64.94 99 THR A C 1
ATOM 790 O O . THR A 1 99 ? -5.924 -9.037 -7.062 1.00 64.94 99 THR A O 1
ATOM 793 N N . HIS A 1 100 ? -3.989 -9.488 -8.114 1.00 55.53 100 HIS A N 1
ATOM 794 C CA . HIS A 1 100 ? -4.562 -10.355 -9.160 1.00 55.53 100 HIS A CA 1
ATOM 795 C C . HIS A 1 100 ? -3.995 -11.783 -9.248 1.00 55.53 100 HIS A C 1
ATOM 797 O O . HIS A 1 100 ? -4.748 -12.712 -9.570 1.00 55.53 100 HIS A O 1
ATOM 803 N N . HIS A 1 101 ? -2.692 -11.977 -9.016 1.00 52.34 101 HIS A N 1
ATOM 804 C CA . HIS A 1 101 ? -1.996 -13.235 -9.318 1.00 52.34 101 HIS A CA 1
ATOM 805 C C . HIS A 1 101 ? -1.656 -14.037 -8.083 1.00 52.34 101 HIS A C 1
ATOM 807 O O . HIS A 1 101 ? -0.795 -13.560 -7.323 1.00 52.34 101 HIS A O 1
#

Radius of gyration: 13.43 Å; Cα contacts (8 Å, |Δi|>4): 147; chains: 1; bounding box: 30×27×41 Å

InterPro domains:
  IPR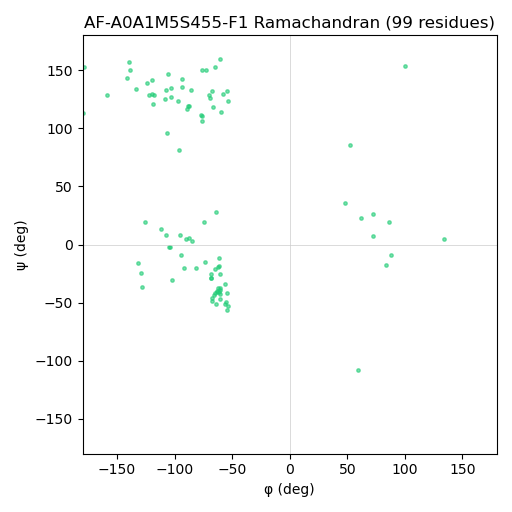014925 CGGC domain [PF08821] (21-100)
  IPR014925 CGGC domain [SM01078] (19-100)

pLDDT: mean 71.42, std 17.6, range [26.81, 92.44]

Nearest PDB structures (foldseek):
  3o1i-assembly1_D  TM=5.062E-01  e=1.214E+00  Vibrio parahaemolyticus
  8dba-assembly1_I  TM=4.963E-01  e=1.569E+00  Cereibacter sphaeroides
  5m31-assembly1_A  TM=4.362E-01  e=1.139E+00  Thermus aquaticus Y51MC23
  5wmh-assembly2_C  TM=5.282E-01  e=3.390E+00  Arabidopsis thaliana
  3dzz-assembly1_B  TM=4.663E-01  e=4.673E+00  Lactobacillus delbrueckii subsp. bulgaricus ATCC BAA-365

Solvent-accessible surface area (backbone atoms only — not comparable to full-atom values): 6190 Å² total; per-residue (Å²): 141,71,101,78,71,60,49,20,31,40,36,37,45,84,83,81,85,72,89,76,49,63,74,92,41,61,87,56,59,92,62,51,41,82,77,45,75,40,66,65,84,89,51,82,29,67,67,54,52,57,50,49,62,67,36,41,85,72,43,47,42,39,35,34,41,29,45,70,50,67,33,81,68,101,47,76,63,44,91,39,43,69,62,34,52,51,55,43,43,75,71,75,27,47,78,40,88,39,74,85,128

Organism: NCBI:txid1123382